Protein AF-A0A3M6FS00-F1 (afdb_monomer_lite)

Foldseek 3Di:
DVVVVDDPVVVCVVCVCVPDDVSVVVVLVVVQVCCCVVPVDGPLQVLCVVQLQQAPLRPSPLVCCVVPPVVCNVCVVVLSCLLCPHDDDPVSLVVVCVRNVDHSVVSNVRNHHHDDDCPPCPDPNVVVVVVQPQWDFDFDQDPVPRDTDTDIDRDD

Secondary structure (DSSP, 8-state):
-TTTT--HHHHHHHHHTTSSHHHHHHHHHHHHHHHHHHHS--HHHHHHHHH--SHHHHTTHHHHHHHH-GGGGGGHHHHHHHHTT----HHHHHHHHHHHSS-HHHHHHHHTPPPP-TT-TTSHHHHHHHT-TTEEEEEEE-TTT--EEEEEEE--

Radius of gyration: 21.18 Å; chains: 1; bounding box: 41×41×56 Å

Organism: Pseudomonas amygdali pv. tabaci (NCBI:txid322)

pLDDT: mean 89.06, std 10.74, range [43.28, 98.38]

Sequence (156 aa):
MRRKQMPPRLIDQALSAYAGRARIETRRELASGFAQEGFGLNETQLVCMLFSPFVNQGDGLESFLRRCHPGMLVALPDLHKVLSGSTAPDQVMQWLVDISGLSLQSLQNLYGKQRVNFDDPHSIIARIRAADPDKRRIMTVDPATGQAVVEMLSGR

Structure (mmCIF, N/CA/C/O backbone):
data_AF-A0A3M6FS00-F1
#
_entry.id   AF-A0A3M6FS00-F1
#
loop_
_atom_site.group_PDB
_atom_site.id
_atom_site.type_symbol
_atom_site.label_atom_id
_atom_site.label_alt_id
_atom_site.label_comp_id
_atom_site.label_asym_id
_atom_site.label_entity_id
_atom_site.label_seq_id
_atom_site.pdbx_PDB_ins_code
_atom_site.Cartn_x
_atom_site.Cartn_y
_atom_site.Cartn_z
_atom_site.occupancy
_atom_site.B_iso_or_equiv
_atom_site.auth_seq_id
_atom_site.auth_comp_id
_atom_site.auth_asym_id
_atom_site.auth_atom_id
_atom_site.pdbx_PDB_model_num
ATOM 1 N N . MET A 1 1 ? 8.974 -8.815 -21.572 1.00 79.81 1 MET A N 1
ATOM 2 C CA . MET A 1 1 ? 9.770 -8.185 -22.651 1.00 79.81 1 MET A CA 1
ATOM 3 C C . MET A 1 1 ? 10.172 -9.190 -23.728 1.00 79.81 1 MET A C 1
ATOM 5 O O . MET A 1 1 ? 9.755 -9.002 -24.858 1.00 79.81 1 MET A O 1
ATOM 9 N N . ARG A 1 2 ? 10.858 -10.300 -23.395 1.00 84.06 2 ARG A N 1
ATOM 10 C CA . ARG A 1 2 ? 11.191 -11.366 -24.370 1.00 84.06 2 ARG A CA 1
ATOM 11 C C . ARG A 1 2 ? 9.964 -12.029 -25.013 1.00 84.06 2 ARG A C 1
ATOM 13 O O . ARG A 1 2 ? 9.904 -12.118 -26.227 1.00 84.06 2 ARG A O 1
ATOM 20 N N . ARG A 1 3 ? 8.939 -12.381 -24.219 1.00 78.06 3 ARG A N 1
ATOM 21 C CA . ARG A 1 3 ? 7.650 -12.889 -24.741 1.00 78.06 3 ARG A CA 1
ATOM 22 C C . ARG A 1 3 ? 6.946 -11.896 -25.677 1.00 78.06 3 ARG A C 1
ATOM 24 O O . ARG A 1 3 ? 6.321 -12.306 -26.637 1.00 78.06 3 ARG A O 1
ATOM 31 N N . LYS A 1 4 ? 7.110 -10.590 -25.432 1.00 77.38 4 LYS A N 1
ATOM 32 C CA . LYS A 1 4 ? 6.605 -9.515 -26.307 1.00 77.38 4 LYS A CA 1
ATOM 33 C C . LYS A 1 4 ? 7.521 -9.260 -27.523 1.00 77.38 4 LYS A C 1
ATOM 35 O O . LYS A 1 4 ? 7.414 -8.207 -28.134 1.00 77.38 4 LYS A O 1
ATOM 40 N N . GLN A 1 5 ? 8.466 -10.165 -27.805 1.00 82.31 5 GLN A N 1
ATOM 41 C CA . GLN A 1 5 ? 9.434 -10.091 -28.907 1.00 82.31 5 GLN A CA 1
ATOM 42 C C . GLN A 1 5 ? 10.199 -8.755 -28.985 1.00 82.31 5 GLN A C 1
ATOM 44 O O . GLN A 1 5 ? 10.574 -8.295 -30.061 1.00 82.31 5 GLN A O 1
ATOM 49 N N . MET A 1 6 ? 10.451 -8.112 -27.836 1.00 83.62 6 MET A N 1
ATOM 50 C CA . MET A 1 6 ? 11.225 -6.869 -27.815 1.00 83.62 6 MET A CA 1
ATOM 51 C C . MET A 1 6 ? 12.675 -7.124 -28.258 1.00 83.62 6 MET A C 1
ATOM 53 O O . MET A 1 6 ? 13.281 -8.087 -27.776 1.00 83.62 6 MET A O 1
ATOM 57 N N . PRO A 1 7 ? 13.266 -6.245 -29.093 1.00 93.88 7 PRO A N 1
ATOM 58 C CA . PRO A 1 7 ? 14.669 -6.333 -29.484 1.00 93.88 7 PRO A CA 1
ATOM 59 C C . PRO A 1 7 ? 15.602 -6.457 -28.265 1.00 93.88 7 PRO A C 1
ATOM 61 O O . PRO A 1 7 ? 15.450 -5.657 -27.335 1.00 93.88 7 PRO A O 1
ATOM 64 N N . PRO A 1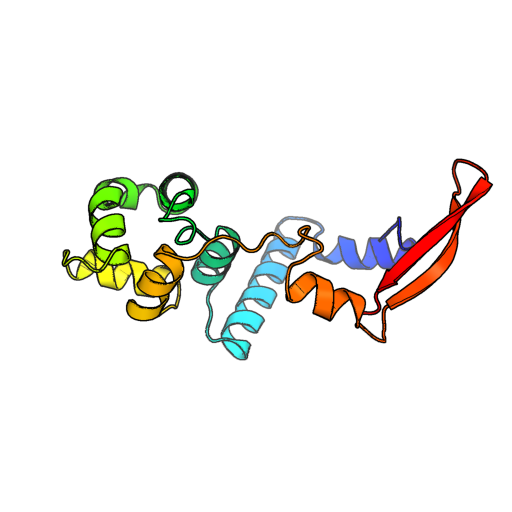 8 ? 16.597 -7.372 -28.267 1.00 92.50 8 PRO A N 1
ATOM 65 C CA . PRO A 1 8 ? 17.491 -7.597 -27.125 1.00 92.50 8 PRO A CA 1
ATOM 66 C C . PRO A 1 8 ? 18.119 -6.313 -26.579 1.00 92.50 8 PRO A C 1
ATOM 68 O O . PRO A 1 8 ? 18.032 -6.055 -25.384 1.00 92.50 8 PRO A O 1
ATOM 71 N N . ARG A 1 9 ? 18.584 -5.426 -27.469 1.00 94.06 9 ARG A N 1
ATOM 72 C CA . ARG A 1 9 ? 19.135 -4.110 -27.104 1.00 94.06 9 ARG A CA 1
ATOM 73 C C . AR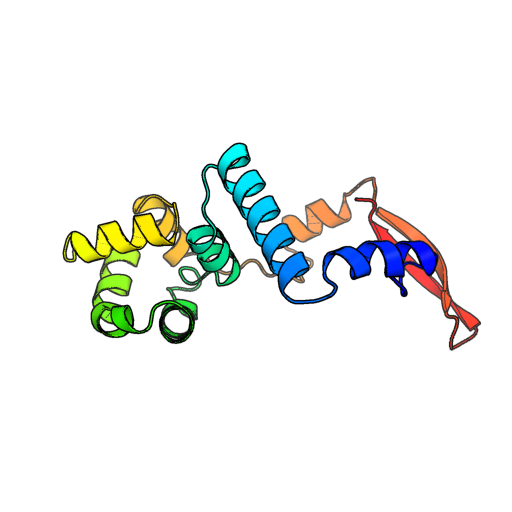G A 1 9 ? 18.208 -3.259 -26.226 1.00 94.06 9 ARG A C 1
ATOM 75 O O . ARG A 1 9 ? 18.684 -2.565 -25.340 1.00 94.06 9 ARG A O 1
ATOM 82 N N . LEU A 1 10 ? 16.891 -3.308 -26.454 1.00 92.38 10 LEU A N 1
ATOM 83 C CA . LEU A 1 10 ? 15.916 -2.540 -25.670 1.00 92.38 10 LEU A CA 1
ATOM 84 C C . LEU A 1 10 ? 15.654 -3.193 -24.313 1.00 92.38 10 LEU A C 1
ATOM 86 O O . LEU A 1 10 ? 15.385 -2.500 -23.335 1.00 92.38 10 LEU A O 1
ATOM 90 N N . ILE A 1 11 ? 15.743 -4.524 -24.247 1.00 92.50 11 ILE A N 1
ATOM 91 C CA . ILE A 1 11 ? 15.677 -5.260 -22.984 1.00 92.50 11 ILE A CA 1
ATOM 92 C C . ILE A 1 11 ? 16.900 -4.912 -22.139 1.00 92.50 11 ILE A C 1
ATOM 94 O O . ILE A 1 11 ? 16.740 -4.530 -20.984 1.00 92.50 11 ILE A O 1
ATOM 98 N N . ASP A 1 12 ? 18.094 -4.965 -22.725 1.00 93.62 12 ASP A N 1
ATOM 99 C CA . ASP A 1 12 ? 19.341 -4.640 -22.034 1.00 93.62 12 ASP A CA 1
ATOM 100 C C . ASP A 1 12 ? 19.356 -3.181 -21.582 1.00 93.62 12 ASP A C 1
ATOM 102 O O . ASP A 1 12 ? 19.689 -2.893 -20.435 1.00 93.62 12 ASP A O 1
ATOM 106 N N . GLN A 1 13 ? 18.902 -2.257 -22.432 1.00 91.62 13 GLN A N 1
ATOM 107 C CA . GLN A 1 13 ? 18.749 -0.852 -22.065 1.00 91.62 13 GLN A CA 1
ATOM 108 C C . GLN A 1 13 ? 17.797 -0.674 -20.873 1.00 91.62 13 GLN A C 1
ATOM 110 O O . GLN A 1 13 ? 18.145 0.027 -19.921 1.00 91.62 13 GLN A O 1
ATOM 115 N N . ALA A 1 14 ? 16.630 -1.324 -20.880 1.00 90.56 14 ALA A N 1
ATOM 116 C CA . ALA A 1 14 ? 15.683 -1.244 -19.771 1.00 90.56 14 ALA A CA 1
ATOM 117 C C . ALA A 1 14 ? 16.241 -1.864 -18.482 1.00 90.56 14 ALA A C 1
ATOM 119 O O . ALA A 1 14 ? 16.104 -1.281 -17.410 1.00 90.56 14 ALA A O 1
ATOM 120 N N . LEU A 1 15 ? 16.913 -3.015 -18.571 1.00 92.00 15 LEU A N 1
ATOM 121 C CA . LEU A 1 15 ? 17.517 -3.682 -17.417 1.00 92.00 15 LEU A CA 1
ATOM 122 C C . LEU A 1 15 ? 18.733 -2.925 -16.876 1.00 92.00 15 LEU A C 1
ATOM 124 O O . LEU A 1 15 ? 18.954 -2.916 -15.667 1.00 92.00 15 LEU A O 1
ATOM 128 N N . SER A 1 16 ? 19.483 -2.223 -17.733 1.00 92.94 16 SER A N 1
ATOM 129 C CA . SER A 1 16 ? 20.632 -1.409 -17.319 1.00 92.94 16 SER A CA 1
ATOM 130 C C . SER A 1 16 ? 20.247 -0.336 -16.299 1.00 92.94 16 SER A C 1
ATOM 132 O O . SER A 1 16 ? 21.070 0.075 -15.483 1.00 92.94 16 SER A O 1
ATOM 134 N N . ALA A 1 17 ? 18.985 0.099 -16.301 1.00 89.25 17 ALA A N 1
ATOM 135 C CA . ALA A 1 17 ? 18.440 1.038 -15.334 1.00 89.25 17 ALA A CA 1
ATOM 136 C C . ALA A 1 17 ? 18.378 0.485 -13.898 1.00 89.25 17 ALA A C 1
ATOM 138 O O . ALA A 1 17 ? 18.261 1.273 -12.969 1.00 89.25 17 ALA A O 1
ATOM 139 N N . TYR A 1 18 ? 18.474 -0.834 -13.728 1.00 92.31 18 TYR A N 1
ATOM 140 C CA . TYR A 1 18 ? 18.446 -1.547 -12.447 1.00 92.31 18 TYR A CA 1
ATOM 141 C C . TYR A 1 18 ? 19.768 -2.281 -12.168 1.00 92.31 18 TYR A C 1
ATOM 143 O O . TYR A 1 18 ? 19.849 -3.111 -11.263 1.00 92.31 18 TYR A O 1
ATOM 151 N N . ALA A 1 19 ? 20.815 -2.006 -12.956 1.00 92.38 19 ALA A N 1
ATOM 152 C CA . ALA A 1 19 ? 22.108 -2.659 -12.809 1.00 92.38 19 ALA A CA 1
ATOM 153 C C . ALA A 1 19 ? 22.831 -2.161 -11.546 1.00 92.38 19 ALA A C 1
ATOM 155 O O . ALA A 1 19 ? 23.434 -1.087 -11.531 1.00 92.38 19 ALA A O 1
ATOM 156 N N . GLY A 1 20 ? 22.777 -2.976 -10.492 1.00 94.12 20 GLY A N 1
ATOM 157 C CA . GLY A 1 20 ? 23.450 -2.727 -9.221 1.00 94.12 20 GLY A CA 1
ATOM 158 C C . GLY A 1 20 ? 22.661 -1.833 -8.261 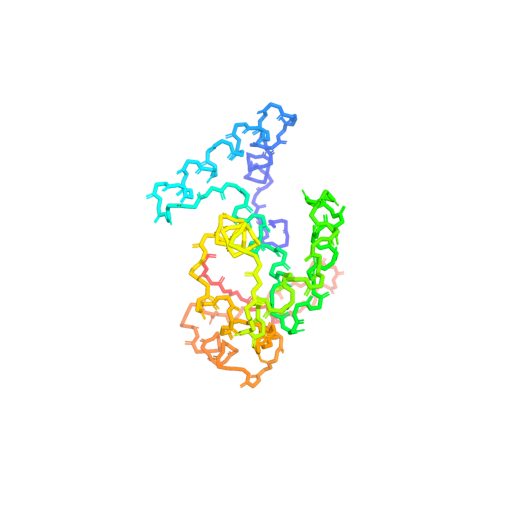1.00 94.12 20 GLY A C 1
ATOM 159 O O . GLY A 1 20 ? 21.710 -1.147 -8.633 1.00 94.12 20 GLY A O 1
ATOM 160 N N . ARG A 1 21 ? 23.086 -1.839 -6.990 1.00 94.31 21 ARG A N 1
ATOM 161 C CA . ARG A 1 21 ? 22.384 -1.150 -5.893 1.00 94.31 21 ARG A CA 1
ATOM 162 C C . ARG A 1 21 ? 22.216 0.353 -6.128 1.00 94.31 21 ARG A C 1
ATOM 164 O O . ARG A 1 21 ? 21.122 0.857 -5.934 1.00 94.31 21 ARG A O 1
ATOM 171 N N . ALA A 1 22 ? 23.250 1.042 -6.611 1.00 94.94 22 ALA A N 1
ATOM 172 C CA . ALA A 1 22 ? 23.191 2.489 -6.838 1.00 94.94 22 ALA A CA 1
ATOM 173 C C . ALA A 1 22 ? 22.103 2.888 -7.849 1.00 94.94 22 ALA A C 1
ATOM 175 O O . ALA A 1 22 ? 21.349 3.821 -7.608 1.00 94.94 22 ALA A O 1
ATOM 176 N N . ARG A 1 23 ? 21.970 2.150 -8.960 1.00 93.69 23 ARG A N 1
ATOM 177 C CA . ARG A 1 23 ? 20.942 2.449 -9.968 1.00 93.69 23 ARG A CA 1
ATOM 178 C C . ARG A 1 23 ? 19.535 2.119 -9.484 1.00 93.69 23 ARG A C 1
ATOM 180 O O . ARG A 1 23 ? 18.597 2.833 -9.825 1.00 93.69 23 ARG A O 1
ATOM 187 N N . ILE A 1 24 ? 19.396 1.060 -8.684 1.00 94.56 24 ILE A N 1
ATOM 188 C CA . ILE A 1 24 ? 18.135 0.739 -8.007 1.00 94.56 24 ILE A CA 1
ATOM 189 C C . ILE A 1 24 ? 17.730 1.889 -7.081 1.00 94.56 24 ILE A C 1
ATOM 191 O O . ILE A 1 24 ? 16.571 2.292 -7.116 1.00 94.56 24 ILE A O 1
ATOM 195 N N . GLU A 1 25 ? 18.675 2.453 -6.327 1.00 94.62 25 GLU A N 1
ATOM 196 C CA . GLU A 1 25 ? 18.400 3.581 -5.434 1.00 94.62 25 GLU A CA 1
ATOM 197 C C . GLU A 1 25 ? 17.978 4.830 -6.213 1.00 94.62 25 GLU A C 1
ATOM 199 O O . GLU A 1 25 ? 16.911 5.375 -5.959 1.00 94.62 25 GLU A O 1
ATOM 204 N N . THR A 1 26 ? 18.704 5.199 -7.273 1.00 93.88 26 THR A N 1
ATOM 205 C CA . THR A 1 26 ? 18.296 6.309 -8.154 1.00 93.88 26 THR A CA 1
ATOM 206 C C . THR A 1 26 ? 16.895 6.096 -8.738 1.00 93.88 26 THR A C 1
ATOM 208 O O . THR A 1 26 ? 16.117 7.035 -8.898 1.00 93.88 26 THR A O 1
ATOM 211 N N . ARG A 1 27 ? 16.531 4.852 -9.075 1.00 92.75 27 ARG A N 1
ATOM 212 C CA . ARG A 1 27 ? 15.177 4.539 -9.553 1.00 92.75 27 ARG A CA 1
ATOM 213 C C . ARG A 1 27 ? 14.124 4.659 -8.464 1.00 92.75 27 ARG A C 1
ATOM 215 O O . ARG A 1 27 ? 13.016 5.089 -8.778 1.00 92.75 27 ARG A O 1
ATOM 222 N N . ARG A 1 28 ? 14.457 4.295 -7.228 1.00 92.44 28 ARG A N 1
ATOM 223 C CA . ARG A 1 28 ? 13.589 4.483 -6.067 1.00 92.44 28 ARG A CA 1
ATOM 224 C C . ARG A 1 28 ? 13.354 5.967 -5.804 1.00 92.44 28 ARG A C 1
ATOM 226 O O . ARG A 1 28 ? 12.202 6.363 -5.707 1.00 92.44 28 ARG A O 1
ATOM 233 N N . GLU A 1 29 ? 14.402 6.786 -5.807 1.00 93.44 29 GLU A N 1
ATOM 234 C CA . GLU A 1 29 ? 14.302 8.244 -5.657 1.00 93.44 29 GLU A CA 1
ATOM 235 C C . GLU A 1 29 ? 13.407 8.868 -6.734 1.00 93.44 29 GLU A C 1
ATOM 237 O O . GLU A 1 29 ? 12.485 9.617 -6.414 1.00 93.44 29 GLU A O 1
ATOM 242 N N . LEU A 1 30 ? 13.614 8.500 -8.005 1.00 93.69 30 LEU A N 1
ATOM 243 C CA . LEU A 1 30 ? 12.764 8.961 -9.106 1.00 93.69 30 LEU A CA 1
ATOM 244 C C . LEU A 1 30 ? 11.298 8.555 -8.903 1.00 93.69 30 LEU A C 1
ATOM 246 O O . LEU A 1 30 ? 10.405 9.377 -9.085 1.00 93.69 30 LEU A O 1
ATOM 250 N N . ALA A 1 31 ? 11.038 7.300 -8.528 1.00 91.75 31 ALA A N 1
ATOM 251 C CA . ALA A 1 31 ? 9.681 6.815 -8.284 1.00 91.75 31 ALA A CA 1
ATOM 252 C C . ALA A 1 31 ? 9.008 7.546 -7.111 1.00 91.75 31 ALA A C 1
ATOM 254 O O . ALA A 1 31 ? 7.843 7.925 -7.225 1.00 91.75 31 ALA A O 1
ATOM 255 N N . SER A 1 32 ? 9.745 7.787 -6.024 1.00 93.19 32 SER A N 1
ATOM 256 C CA . SER A 1 32 ? 9.273 8.563 -4.876 1.00 93.19 32 SER A CA 1
ATOM 257 C C . SER A 1 32 ? 8.957 10.008 -5.264 1.00 93.19 32 SER A C 1
ATOM 259 O O . SER A 1 32 ? 7.903 10.510 -4.886 1.00 93.19 32 SER A O 1
ATOM 261 N N . GLY A 1 33 ? 9.806 10.651 -6.076 1.00 94.50 33 GLY A N 1
ATOM 262 C CA . GLY A 1 33 ? 9.547 11.990 -6.613 1.00 94.50 33 GLY A CA 1
ATOM 263 C C . GLY A 1 33 ? 8.255 12.045 -7.430 1.00 94.50 33 GLY A C 1
ATOM 264 O O . GLY A 1 33 ? 7.368 12.840 -7.129 1.00 94.50 33 GLY A O 1
ATOM 265 N N . PHE A 1 34 ? 8.083 11.127 -8.388 1.00 94.81 34 PHE A N 1
ATOM 266 C CA . PHE A 1 34 ? 6.858 11.050 -9.193 1.00 94.81 34 PHE A CA 1
ATOM 267 C C . PHE A 1 34 ? 5.598 10.808 -8.354 1.00 94.81 34 PHE A C 1
ATOM 269 O O . PHE A 1 34 ? 4.553 11.397 -8.628 1.00 94.81 34 PHE A O 1
ATOM 276 N N . ALA A 1 35 ? 5.672 9.936 -7.347 1.00 93.75 35 ALA A N 1
ATOM 277 C CA . ALA A 1 35 ? 4.534 9.650 -6.481 1.00 93.75 35 ALA A CA 1
ATOM 278 C C . ALA A 1 35 ? 4.156 10.851 -5.607 1.00 93.75 35 ALA A C 1
ATOM 280 O O . ALA A 1 35 ? 2.970 11.157 -5.457 1.00 93.75 35 ALA A O 1
ATOM 281 N N . GLN A 1 36 ? 5.156 11.557 -5.084 1.00 94.88 36 GLN A N 1
ATOM 282 C CA . GLN A 1 36 ? 4.944 12.740 -4.267 1.00 94.88 36 GLN A CA 1
ATOM 283 C C . GLN A 1 36 ? 4.357 13.890 -5.092 1.00 94.88 36 GLN A C 1
ATOM 285 O O . GLN A 1 36 ? 3.382 14.505 -4.669 1.00 94.88 36 GLN A O 1
ATOM 290 N N . GLU A 1 37 ? 4.912 14.166 -6.273 1.00 96.19 37 GLU A N 1
ATOM 291 C CA . GLU A 1 37 ? 4.459 15.258 -7.144 1.00 96.19 37 GLU A CA 1
ATOM 292 C C . GLU A 1 37 ? 3.082 14.981 -7.758 1.00 96.19 37 GLU A C 1
ATOM 294 O O . GLU A 1 37 ? 2.236 15.871 -7.813 1.00 96.19 37 GLU A O 1
ATOM 299 N N . GLY A 1 38 ? 2.844 13.748 -8.215 1.00 94.00 38 GLY A N 1
ATOM 300 C CA . GLY A 1 38 ? 1.606 13.385 -8.904 1.00 94.00 38 GLY A CA 1
ATOM 301 C C . GLY A 1 38 ? 0.439 13.065 -7.972 1.00 94.00 38 GLY A C 1
ATOM 302 O O . GLY A 1 38 ? -0.713 13.303 -8.334 1.00 94.00 38 GLY A O 1
ATOM 303 N N . PHE A 1 39 ? 0.719 12.508 -6.790 1.00 90.94 39 PHE A N 1
ATOM 304 C CA . PHE A 1 39 ? -0.310 11.938 -5.912 1.00 90.94 39 PHE A CA 1
ATOM 305 C C . PHE A 1 39 ? -0.186 12.353 -4.444 1.00 90.94 39 PHE A C 1
ATOM 307 O O . PHE A 1 39 ? -1.042 11.980 -3.646 1.00 90.94 39 PHE A O 1
ATOM 314 N N . GLY A 1 40 ? 0.855 13.098 -4.063 1.00 93.69 40 GLY A N 1
ATOM 315 C CA . GLY A 1 40 ? 1.108 13.437 -2.663 1.00 93.69 40 GLY A CA 1
ATOM 316 C C . GLY A 1 40 ? 1.478 12.234 -1.791 1.00 93.69 40 GLY A C 1
ATOM 317 O O . GLY A 1 40 ? 1.351 12.322 -0.572 1.00 93.69 40 GLY A O 1
ATOM 318 N N . LEU A 1 41 ? 1.894 11.115 -2.397 1.00 94.56 41 LEU A N 1
ATOM 319 C CA . LEU A 1 41 ? 2.182 9.864 -1.696 1.00 94.56 41 LEU A CA 1
ATOM 320 C C . LEU A 1 41 ? 3.682 9.657 -1.512 1.00 94.56 41 LEU A C 1
ATOM 322 O O . LEU A 1 41 ? 4.465 9.841 -2.443 1.00 94.56 41 LEU A O 1
ATOM 326 N N . ASN A 1 42 ? 4.060 9.167 -0.333 1.00 94.75 42 ASN A N 1
ATOM 327 C CA . ASN A 1 42 ? 5.429 8.742 -0.048 1.00 94.75 42 ASN A CA 1
ATOM 328 C C . ASN A 1 42 ? 5.617 7.220 -0.220 1.00 94.75 42 ASN A C 1
ATOM 330 O O . ASN A 1 42 ? 4.654 6.461 -0.350 1.00 94.75 42 ASN A O 1
ATOM 334 N N . GLU A 1 43 ? 6.872 6.756 -0.192 1.00 93.19 43 GLU A N 1
ATOM 335 C CA . GLU A 1 43 ? 7.213 5.335 -0.373 1.00 93.19 43 GLU A CA 1
ATOM 336 C C . GLU A 1 43 ? 6.496 4.426 0.635 1.00 93.19 43 GLU A C 1
ATOM 338 O O . GLU A 1 43 ? 5.981 3.377 0.254 1.00 93.19 43 GLU A O 1
ATOM 343 N N . THR A 1 44 ? 6.396 4.836 1.900 1.00 95.06 44 THR A N 1
ATOM 344 C CA . THR A 1 44 ? 5.713 4.062 2.945 1.00 95.06 44 THR A CA 1
ATOM 345 C C . THR A 1 44 ? 4.248 3.801 2.585 1.00 95.06 44 THR A C 1
ATOM 347 O O . THR A 1 44 ? 3.771 2.670 2.695 1.00 95.06 44 THR A O 1
ATOM 350 N N . GLN A 1 45 ? 3.549 4.817 2.082 1.00 96.31 45 GLN A N 1
ATOM 351 C CA . GLN A 1 45 ? 2.150 4.711 1.664 1.00 96.31 45 GLN A CA 1
ATOM 352 C C . GLN A 1 45 ? 1.992 3.869 0.389 1.00 96.31 45 GLN A C 1
ATOM 354 O O . GLN A 1 45 ? 1.062 3.066 0.291 1.00 96.31 45 GLN A O 1
ATOM 359 N N . LEU A 1 46 ? 2.930 3.966 -0.561 1.00 94.38 46 LEU A N 1
ATOM 360 C CA . LEU A 1 46 ? 2.961 3.090 -1.742 1.00 94.38 46 LEU A CA 1
ATOM 361 C C . LEU A 1 46 ? 3.173 1.622 -1.360 1.00 94.38 46 LEU A C 1
ATOM 363 O O . LEU A 1 46 ? 2.513 0.731 -1.900 1.00 94.38 46 LEU A O 1
ATOM 367 N N . VAL A 1 47 ? 4.075 1.358 -0.413 1.00 94.88 47 VAL A N 1
ATOM 368 C CA . VAL A 1 47 ? 4.302 0.014 0.124 1.00 94.88 47 VAL A CA 1
ATOM 369 C C . VAL A 1 47 ? 3.030 -0.485 0.806 1.00 94.88 47 VAL A C 1
ATOM 371 O O . VAL A 1 47 ? 2.573 -1.581 0.491 1.00 94.88 47 VAL A O 1
ATOM 374 N N . CYS A 1 48 ? 2.397 0.320 1.660 1.00 97.00 48 CYS A N 1
ATOM 375 C CA . CYS A 1 48 ? 1.114 -0.018 2.279 1.00 97.00 48 CYS A CA 1
ATOM 376 C C . CYS A 1 48 ? 0.051 -0.389 1.226 1.00 97.00 48 CYS A C 1
ATOM 378 O O . CYS A 1 48 ? -0.609 -1.426 1.335 1.00 97.00 48 CYS A O 1
ATOM 380 N N . MET A 1 49 ? -0.048 0.382 0.140 1.00 93.25 49 MET A N 1
ATOM 381 C CA . MET A 1 49 ? -0.955 0.102 -0.975 1.00 93.25 49 MET A CA 1
ATOM 382 C C . MET A 1 49 ? -0.656 -1.243 -1.655 1.00 93.25 49 MET A C 1
ATOM 384 O O . MET A 1 49 ? -1.581 -2.021 -1.901 1.00 93.25 49 MET A O 1
ATOM 388 N N . LEU A 1 50 ? 0.621 -1.560 -1.895 1.00 93.31 50 LEU A N 1
ATOM 389 C CA . LEU A 1 50 ? 1.046 -2.836 -2.483 1.00 93.31 50 LEU A CA 1
ATOM 390 C C . LEU A 1 50 ? 0.633 -4.036 -1.620 1.00 93.31 50 LEU A C 1
ATOM 392 O O . LEU A 1 50 ? 0.202 -5.060 -2.151 1.00 93.31 50 LEU A O 1
ATOM 396 N N . PHE A 1 51 ? 0.739 -3.913 -0.295 1.00 95.75 51 PHE A N 1
ATOM 397 C CA . PHE A 1 51 ? 0.286 -4.961 0.619 1.00 95.75 51 PHE A CA 1
ATOM 398 C C . PHE A 1 51 ? -1.235 -5.036 0.714 1.00 95.75 51 PHE A C 1
ATOM 400 O O . PHE A 1 51 ? -1.746 -6.123 0.980 1.00 95.75 51 PHE A O 1
ATOM 407 N N . SER A 1 52 ? -1.950 -3.924 0.494 1.00 95.38 52 SER A N 1
ATOM 408 C CA . SER A 1 52 ? -3.405 -3.807 0.665 1.00 95.38 52 SER A CA 1
ATOM 409 C C . SER A 1 52 ? -3.879 -4.476 1.970 1.00 95.38 52 SER A C 1
ATOM 411 O O . SER A 1 52 ? -4.650 -5.441 1.916 1.00 95.38 52 SER A O 1
ATOM 413 N N . PRO A 1 53 ? -3.373 -4.041 3.141 1.00 97.56 53 PRO A N 1
ATOM 414 C CA . PRO A 1 53 ? -3.521 -4.786 4.391 1.00 97.56 53 PRO A CA 1
ATOM 415 C C . PRO A 1 53 ? -4.918 -4.689 5.004 1.00 97.56 53 PRO A C 1
ATOM 417 O O . PRO A 1 53 ? -5.270 -5.527 5.823 1.00 97.56 53 PRO A O 1
ATOM 420 N N . PHE A 1 54 ? -5.704 -3.676 4.633 1.00 97.94 54 PHE A N 1
ATOM 421 C CA . PHE A 1 54 ? -6.940 -3.343 5.346 1.00 97.94 54 PHE A CA 1
ATOM 422 C C . PHE A 1 54 ? -8.184 -4.049 4.807 1.00 97.94 54 PHE A C 1
ATOM 424 O O . PHE A 1 54 ? -9.135 -4.215 5.549 1.00 97.94 54 PHE A O 1
ATOM 431 N N . VAL A 1 55 ? -8.195 -4.487 3.549 1.00 97.00 55 VAL A N 1
ATOM 432 C CA . VAL A 1 55 ? -9.338 -5.206 2.949 1.00 97.00 55 VAL A CA 1
ATOM 433 C C . VAL A 1 55 ? -9.507 -6.610 3.537 1.00 97.00 55 VAL A C 1
ATOM 435 O O . VAL A 1 55 ? -8.634 -7.099 4.250 1.00 97.00 55 VAL A O 1
ATOM 438 N N . ASN A 1 56 ? -10.610 -7.283 3.204 1.00 97.12 56 ASN A N 1
ATOM 439 C CA . ASN A 1 56 ? -10.951 -8.617 3.704 1.00 97.12 56 ASN A CA 1
ATOM 440 C C . ASN A 1 56 ? -10.958 -8.666 5.240 1.00 97.12 56 ASN A C 1
ATOM 442 O O . ASN A 1 56 ? -10.402 -9.585 5.832 1.00 97.12 56 ASN A O 1
ATOM 446 N N . GLN A 1 57 ? -11.531 -7.653 5.895 1.00 97.81 57 GLN A N 1
ATOM 447 C CA . GLN A 1 57 ? -11.514 -7.524 7.356 1.00 97.81 57 GLN A CA 1
ATOM 448 C C . GLN A 1 57 ? -10.091 -7.529 7.948 1.00 97.81 57 GLN A C 1
ATOM 450 O O . GLN A 1 57 ? -9.869 -7.960 9.082 1.00 97.81 57 GLN A O 1
ATOM 455 N N . GLY A 1 58 ? -9.117 -6.996 7.207 1.00 97.25 58 GLY A N 1
ATOM 456 C CA . GLY A 1 58 ? -7.739 -6.856 7.666 1.00 97.25 58 GLY A CA 1
ATOM 457 C C . GLY A 1 58 ? -6.938 -8.154 7.674 1.00 97.25 58 GLY A C 1
ATOM 458 O O . GLY A 1 58 ? -5.938 -8.224 8.377 1.00 97.25 58 GLY A O 1
ATOM 459 N N . ASP A 1 59 ? -7.337 -9.169 6.906 1.00 97.31 59 ASP A N 1
ATOM 460 C CA . ASP A 1 59 ? -6.641 -10.465 6.812 1.00 97.31 59 ASP A CA 1
ATOM 461 C C . ASP A 1 59 ? -5.131 -10.318 6.506 1.00 97.31 59 ASP A C 1
ATOM 463 O O . ASP A 1 59 ? -4.277 -11.028 7.033 1.00 97.31 59 ASP A O 1
ATOM 467 N N . GLY A 1 60 ? -4.762 -9.310 5.707 1.00 97.00 60 GLY A N 1
ATOM 468 C CA . GLY A 1 60 ? -3.364 -9.011 5.384 1.00 97.00 60 GLY A CA 1
ATOM 469 C C . GLY A 1 60 ? -2.606 -8.191 6.435 1.00 97.00 60 GLY A C 1
ATOM 470 O O . GLY A 1 60 ? -1.393 -8.008 6.294 1.00 97.00 60 GLY A O 1
ATOM 471 N N . LEU A 1 61 ? -3.284 -7.668 7.460 1.00 98.12 61 LEU A N 1
ATOM 472 C CA . LEU A 1 61 ? -2.741 -6.653 8.362 1.00 98.12 61 LEU A CA 1
ATOM 473 C C . LEU A 1 61 ? -1.588 -7.186 9.209 1.00 98.12 61 LEU A C 1
ATOM 475 O O . LEU A 1 61 ? -0.519 -6.581 9.225 1.00 98.12 61 LEU A O 1
ATOM 479 N N . GLU A 1 62 ? -1.750 -8.339 9.856 1.00 98.38 62 GLU A N 1
ATOM 480 C CA . GLU A 1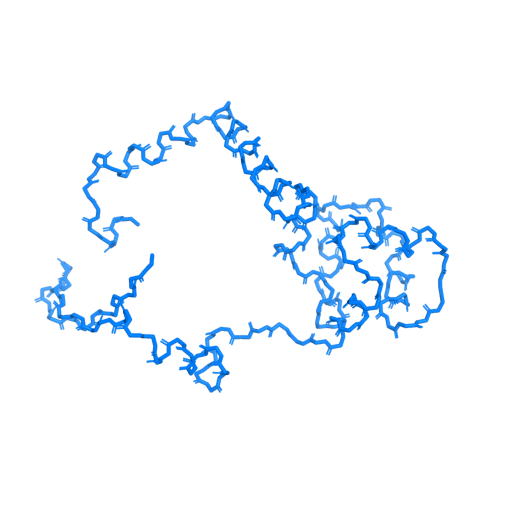 62 ? -0.687 -8.918 10.683 1.00 98.38 62 GLU A CA 1
ATOM 481 C C . GLU A 1 62 ? 0.584 -9.194 9.864 1.00 98.38 62 GLU A C 1
ATOM 483 O O . GLU A 1 62 ? 1.694 -8.852 10.279 1.00 98.38 62 GLU A O 1
ATOM 488 N N . SER A 1 63 ? 0.428 -9.764 8.665 1.00 98.00 63 SER A N 1
ATOM 489 C CA . SER A 1 63 ? 1.549 -10.058 7.764 1.00 98.00 63 SER A CA 1
ATOM 490 C C . SER A 1 63 ? 2.282 -8.791 7.322 1.00 98.00 63 SER A C 1
ATOM 492 O O . SER A 1 63 ? 3.515 -8.772 7.272 1.00 98.00 63 SER A O 1
ATOM 494 N N . PHE A 1 64 ? 1.536 -7.723 7.029 1.00 98.25 64 PHE A N 1
ATOM 495 C CA . PHE A 1 64 ? 2.098 -6.415 6.711 1.00 98.25 64 PHE A CA 1
ATOM 496 C C . PHE A 1 64 ? 2.886 -5.840 7.895 1.00 98.25 64 PHE A C 1
ATOM 498 O O . PHE A 1 64 ? 4.041 -5.447 7.726 1.00 98.25 64 PHE A O 1
ATOM 505 N N . LEU A 1 65 ? 2.323 -5.872 9.106 1.00 98.25 65 LEU A N 1
ATOM 506 C CA . LEU A 1 65 ? 3.004 -5.394 10.310 1.00 98.25 65 LEU A CA 1
ATOM 507 C C . LEU A 1 65 ? 4.286 -6.183 10.591 1.00 98.25 65 LEU A C 1
ATOM 509 O O . LEU A 1 65 ? 5.336 -5.580 10.780 1.00 98.25 65 LEU A O 1
ATOM 513 N N . ARG A 1 66 ? 4.253 -7.521 10.539 1.00 98.00 66 ARG A N 1
ATOM 514 C CA . ARG A 1 66 ? 5.447 -8.362 10.758 1.00 98.00 66 ARG A CA 1
ATOM 515 C C . ARG A 1 66 ? 6.591 -8.023 9.809 1.00 98.00 66 ARG A C 1
ATOM 517 O O . ARG A 1 66 ? 7.751 -8.107 10.202 1.00 98.00 66 ARG A O 1
ATOM 524 N N . ARG A 1 67 ? 6.269 -7.672 8.564 1.00 97.50 67 ARG A N 1
ATOM 525 C CA . ARG A 1 67 ? 7.265 -7.425 7.520 1.00 97.50 67 ARG A CA 1
ATOM 526 C C . ARG A 1 67 ? 7.761 -5.983 7.487 1.00 97.50 67 ARG A C 1
ATOM 528 O O . ARG A 1 67 ? 8.942 -5.773 7.234 1.00 97.50 67 ARG A O 1
ATOM 535 N N . CYS A 1 68 ? 6.875 -5.017 7.707 1.00 97.00 68 CYS A N 1
ATOM 536 C CA . CYS A 1 68 ? 7.158 -3.601 7.469 1.00 97.00 68 CYS A CA 1
ATOM 537 C C . CYS A 1 68 ? 7.198 -2.769 8.760 1.00 97.00 68 CYS A C 1
ATOM 539 O O . CYS A 1 68 ? 7.969 -1.817 8.838 1.00 97.00 68 CYS A O 1
ATOM 541 N N . HIS A 1 69 ? 6.414 -3.129 9.783 1.00 96.75 69 HIS A N 1
ATOM 542 C CA . HIS A 1 69 ? 6.237 -2.337 11.010 1.00 96.75 69 HIS A CA 1
ATOM 543 C C . HIS A 1 69 ? 6.135 -3.224 12.267 1.00 96.75 69 HIS A C 1
ATOM 545 O O . HIS A 1 69 ? 5.119 -3.186 12.968 1.00 96.75 69 HIS A O 1
ATOM 551 N N . PRO A 1 70 ? 7.165 -4.034 12.585 1.00 96.88 70 PRO A N 1
ATOM 552 C CA . PRO A 1 70 ? 7.066 -5.062 13.624 1.00 96.88 70 PRO A CA 1
ATOM 553 C C . PRO A 1 70 ? 6.771 -4.486 15.014 1.00 96.88 70 PRO A C 1
ATOM 555 O O . PRO A 1 70 ? 6.077 -5.120 15.804 1.00 96.88 70 PRO A O 1
ATOM 558 N N . GLY A 1 71 ? 7.221 -3.257 15.296 1.00 95.81 71 GLY A N 1
ATOM 559 C CA . GLY A 1 71 ? 6.923 -2.562 16.552 1.00 95.81 71 GLY A CA 1
ATOM 560 C C . GLY A 1 71 ? 5.436 -2.256 16.767 1.00 95.81 71 GLY A C 1
ATOM 561 O O . GLY A 1 71 ? 5.015 -2.104 17.907 1.00 95.81 71 GLY A O 1
ATOM 562 N N . MET A 1 72 ? 4.626 -2.221 15.703 1.00 96.81 72 MET A N 1
ATOM 563 C CA . MET A 1 72 ? 3.192 -1.925 15.787 1.00 96.81 72 MET A CA 1
ATOM 564 C C . MET A 1 72 ? 2.328 -3.185 15.972 1.00 96.81 72 MET A C 1
ATOM 566 O O . MET A 1 72 ? 1.122 -3.085 16.183 1.00 96.81 72 MET A O 1
ATOM 570 N N . LEU A 1 73 ? 2.924 -4.385 15.965 1.00 97.06 73 LEU A N 1
ATOM 571 C CA . LEU A 1 73 ? 2.189 -5.635 16.209 1.00 97.06 73 LEU A CA 1
ATOM 572 C C . LEU A 1 73 ? 1.468 -5.652 17.558 1.00 97.06 73 LEU A C 1
ATOM 574 O O . LEU A 1 73 ? 0.396 -6.238 17.668 1.00 97.06 73 LEU A O 1
ATOM 578 N N . VAL A 1 74 ? 2.026 -4.979 18.568 1.00 96.75 74 VAL A N 1
ATOM 579 C CA . VAL A 1 74 ? 1.408 -4.860 19.897 1.00 96.75 74 VAL A CA 1
ATOM 580 C C . VAL A 1 74 ? 0.033 -4.182 19.847 1.00 96.75 74 VAL A C 1
ATOM 582 O O . VAL A 1 74 ? -0.838 -4.499 20.650 1.00 96.75 74 VAL A O 1
ATOM 585 N N . ALA A 1 75 ? -0.185 -3.297 18.873 1.00 96.88 75 ALA A N 1
ATOM 586 C CA . ALA A 1 75 ? -1.423 -2.551 18.695 1.00 96.88 75 ALA A CA 1
ATOM 587 C C . ALA A 1 75 ? -2.385 -3.209 17.691 1.00 96.88 75 ALA A C 1
ATOM 589 O O . ALA A 1 75 ? -3.423 -2.627 17.386 1.00 96.88 75 ALA A O 1
ATOM 590 N N . LEU A 1 76 ? -2.085 -4.412 17.179 1.00 97.75 76 LEU A N 1
ATOM 591 C CA . LEU A 1 76 ? -2.934 -5.115 16.208 1.00 97.75 76 LEU A CA 1
ATOM 592 C C . LEU A 1 76 ? -4.418 -5.196 16.635 1.00 97.75 76 LEU A C 1
ATOM 594 O O . LEU A 1 76 ? -5.272 -4.881 15.803 1.00 97.75 76 LEU A O 1
ATOM 598 N N . PRO A 1 77 ? -4.767 -5.520 17.899 1.00 97.12 77 PRO A N 1
ATOM 599 C CA . PRO A 1 77 ? -6.167 -5.529 18.325 1.00 97.12 77 PRO A CA 1
ATOM 600 C C . PRO A 1 77 ? -6.841 -4.156 18.214 1.00 97.12 77 PRO A C 1
ATOM 602 O O . PRO A 1 77 ? -7.993 -4.064 17.795 1.00 97.12 77 PRO A O 1
ATOM 605 N N . ASP A 1 78 ? -6.129 -3.082 18.561 1.00 98.12 78 ASP A N 1
ATOM 606 C CA . ASP A 1 78 ? -6.669 -1.723 18.502 1.00 98.12 78 ASP A CA 1
ATOM 607 C C . ASP A 1 78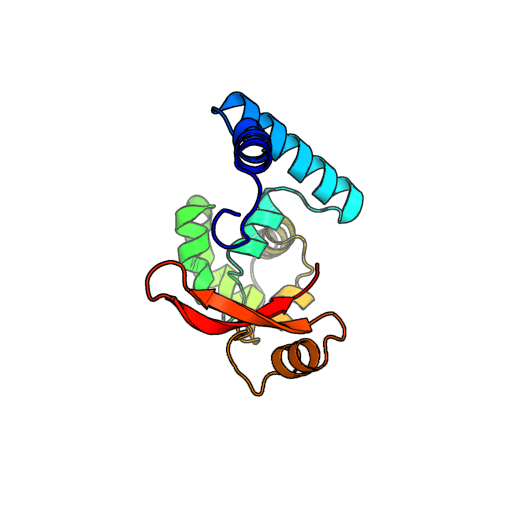 ? -6.748 -1.207 17.063 1.00 98.12 78 ASP A C 1
ATOM 609 O O . ASP A 1 78 ? -7.714 -0.533 16.715 1.00 98.12 78 ASP A O 1
ATOM 613 N N . LEU A 1 79 ? -5.814 -1.598 16.190 1.00 98.12 79 LEU A N 1
ATOM 614 C CA . LEU A 1 79 ? -5.910 -1.335 14.753 1.00 98.12 79 LEU A CA 1
ATOM 615 C C . LEU A 1 79 ? -7.196 -1.940 14.174 1.00 98.12 79 LEU A C 1
ATOM 617 O O . LEU A 1 79 ? -7.928 -1.251 13.466 1.00 98.12 79 LEU A O 1
ATOM 621 N N . HIS A 1 80 ? -7.519 -3.190 14.524 1.00 98.25 80 HIS A N 1
ATOM 622 C CA . HIS A 1 80 ? -8.773 -3.820 14.103 1.00 98.25 80 HIS A CA 1
ATOM 623 C C . HIS A 1 80 ? -10.013 -3.100 14.646 1.00 98.25 80 HIS A C 1
ATOM 625 O O . HIS A 1 80 ? -10.965 -2.917 13.892 1.00 98.25 80 HIS A O 1
ATOM 631 N N . LYS A 1 81 ? -10.003 -2.641 15.907 1.00 97.69 81 LYS A N 1
ATOM 632 C CA . LYS A 1 81 ? -11.108 -1.840 16.469 1.00 97.69 81 LYS A CA 1
ATOM 633 C C . LYS A 1 81 ? -11.336 -0.556 15.677 1.00 97.69 81 LYS A C 1
ATOM 635 O O . LYS A 1 81 ? -12.466 -0.255 15.314 1.00 97.69 81 LYS A O 1
ATOM 640 N N . VAL A 1 82 ? -10.270 0.185 15.383 1.00 97.69 82 VAL A N 1
ATOM 641 C CA . VAL A 1 82 ? -10.370 1.436 14.622 1.00 97.69 82 VAL A CA 1
ATOM 642 C C . VAL A 1 82 ? -10.923 1.184 13.218 1.00 97.69 82 VAL A C 1
ATOM 644 O O . VAL A 1 82 ? -11.813 1.904 12.758 1.00 97.69 82 VAL A O 1
ATOM 647 N N . LEU A 1 83 ? -10.417 0.149 12.543 1.00 97.94 83 LEU A N 1
ATOM 648 C CA . LEU A 1 83 ? -10.837 -0.227 11.193 1.00 97.94 83 LEU A CA 1
ATOM 649 C C . LEU A 1 83 ? -12.282 -0.747 11.141 1.00 97.94 83 LEU A C 1
ATOM 651 O O . LEU A 1 83 ? -12.950 -0.559 10.128 1.00 97.94 83 LEU A O 1
ATOM 655 N N . SER A 1 84 ? -12.790 -1.348 12.219 1.00 97.12 84 SER A N 1
ATOM 656 C CA . SER A 1 84 ? -14.193 -1.767 12.323 1.00 97.12 84 SER A CA 1
ATOM 657 C C . SER A 1 84 ? -15.153 -0.644 12.739 1.00 97.12 84 SER A C 1
ATOM 659 O O . SER A 1 84 ? -16.363 -0.863 12.756 1.00 97.12 84 SER A O 1
ATOM 661 N N . GLY A 1 85 ? -14.645 0.560 13.034 1.00 95.00 85 GLY A N 1
ATOM 662 C CA . GLY A 1 85 ? -15.453 1.723 13.421 1.00 95.00 85 GLY A CA 1
ATOM 663 C C . GLY A 1 85 ? -15.573 1.955 14.929 1.00 95.00 85 GLY A C 1
ATOM 664 O O . GLY A 1 85 ? -16.259 2.888 15.343 1.00 95.00 85 GLY A O 1
ATOM 665 N N . SER A 1 86 ? -14.909 1.144 15.753 1.00 94.38 86 SER A N 1
ATOM 666 C CA . SER A 1 86 ? -14.859 1.332 17.204 1.00 94.38 86 SER A CA 1
ATOM 667 C C . SER A 1 86 ? -13.818 2.376 17.615 1.00 94.38 86 SER A C 1
ATOM 669 O O . SER A 1 86 ? -12.842 2.636 16.911 1.00 94.38 86 SER A O 1
ATOM 671 N N . THR A 1 87 ? -14.005 2.958 18.800 1.00 88.00 87 THR A N 1
ATOM 672 C CA . THR A 1 87 ? -13.043 3.892 19.393 1.00 88.00 87 THR A CA 1
ATOM 673 C C . THR A 1 87 ? -11.787 3.167 19.879 1.00 88.00 87 THR A C 1
ATOM 675 O O . THR A 1 87 ? -11.843 2.062 20.424 1.00 88.00 87 THR A O 1
ATOM 678 N N . ALA A 1 88 ? -10.636 3.806 19.690 1.00 86.94 88 ALA A N 1
ATOM 679 C CA . ALA A 1 88 ? -9.342 3.368 20.204 1.00 86.94 88 ALA A CA 1
ATOM 680 C C . ALA A 1 88 ? -8.459 4.604 20.473 1.00 86.94 88 ALA A C 1
ATOM 682 O O . ALA A 1 88 ? -8.908 5.722 20.212 1.00 86.94 88 ALA A O 1
ATOM 683 N N . PRO A 1 89 ? -7.228 4.444 20.992 1.00 92.12 89 PRO A N 1
ATOM 684 C CA . PRO A 1 89 ? -6.339 5.574 21.250 1.00 92.12 89 PRO A CA 1
ATOM 685 C C . PRO A 1 89 ? -6.046 6.406 19.992 1.00 92.12 89 PRO A C 1
ATOM 687 O O . PRO A 1 89 ? -5.773 5.847 18.927 1.00 92.12 89 PRO A O 1
ATOM 690 N N . ASP A 1 90 ? -6.007 7.734 20.137 1.00 93.12 90 ASP A N 1
ATOM 691 C CA . ASP A 1 90 ? -5.751 8.679 19.034 1.00 93.12 90 ASP A CA 1
ATOM 692 C C . ASP A 1 90 ? -4.471 8.361 18.259 1.00 93.12 90 ASP A C 1
ATOM 694 O O . ASP A 1 90 ? -4.431 8.461 17.034 1.00 93.12 90 ASP A O 1
ATOM 698 N N . GLN A 1 91 ? -3.439 7.881 18.954 1.00 95.38 91 GLN A N 1
ATOM 699 C CA . GLN A 1 91 ? -2.175 7.488 18.340 1.00 95.38 91 GLN A CA 1
ATOM 700 C C . GLN A 1 91 ? -2.335 6.350 17.316 1.00 95.38 91 GLN A C 1
ATOM 702 O O . GLN A 1 91 ? -1.654 6.346 16.293 1.00 95.38 91 GLN A O 1
ATOM 707 N N . VAL A 1 92 ? -3.242 5.399 17.560 1.00 95.94 92 VAL A N 1
ATOM 708 C CA . VAL A 1 92 ? -3.517 4.280 16.643 1.00 95.94 92 VAL A CA 1
ATOM 709 C C . VAL A 1 92 ? -4.252 4.783 15.401 1.00 95.94 92 VAL A C 1
ATOM 711 O O . VAL A 1 92 ? -3.929 4.381 14.282 1.00 95.94 92 VAL A O 1
ATOM 714 N N . MET A 1 93 ? -5.208 5.696 15.590 1.00 95.94 93 MET A N 1
ATOM 715 C CA . MET A 1 93 ? -5.946 6.326 14.493 1.00 95.94 93 MET A CA 1
ATOM 716 C C . MET A 1 93 ? -5.019 7.162 13.608 1.00 95.94 93 MET A C 1
ATOM 718 O O . MET A 1 93 ? -5.045 7.011 12.388 1.00 95.94 93 MET A O 1
ATOM 722 N N . GLN A 1 94 ? -4.154 7.979 14.214 1.00 96.69 94 GLN A N 1
ATOM 723 C CA . GLN A 1 94 ? -3.175 8.785 13.487 1.00 96.69 94 GLN A CA 1
ATOM 724 C C . GLN A 1 94 ? -2.194 7.902 12.712 1.00 96.69 94 GLN A C 1
ATOM 726 O O . GLN A 1 94 ? -1.967 8.128 11.526 1.00 96.69 94 GLN A O 1
ATOM 731 N N . TRP A 1 95 ? -1.684 6.840 13.342 1.00 97.69 95 TRP A N 1
ATOM 732 C CA . TRP A 1 95 ? -0.770 5.909 12.686 1.00 97.69 95 TRP A CA 1
ATOM 733 C C . TRP A 1 95 ? -1.387 5.273 11.431 1.00 97.69 95 TRP A C 1
ATOM 735 O O . TRP A 1 95 ? -0.722 5.177 10.401 1.00 97.69 95 TRP A O 1
ATOM 745 N N . LEU A 1 96 ? -2.666 4.880 11.488 1.00 97.88 96 LEU A N 1
ATOM 746 C CA . LEU A 1 96 ? -3.398 4.333 10.341 1.00 97.88 96 LEU A CA 1
ATOM 747 C C . LEU A 1 96 ? -3.520 5.333 9.185 1.00 97.88 96 LEU A C 1
ATOM 749 O O . LEU A 1 96 ? -3.375 4.947 8.022 1.00 97.88 96 LEU A O 1
ATOM 753 N N . VAL A 1 97 ? -3.770 6.606 9.491 1.00 97.00 97 VAL A N 1
ATOM 754 C CA . VAL A 1 97 ? -3.830 7.671 8.482 1.00 97.00 97 VAL A CA 1
ATOM 755 C C . VAL A 1 97 ? -2.453 7.892 7.859 1.00 97.00 97 VAL A C 1
ATOM 757 O O . VAL A 1 97 ? -2.327 7.871 6.636 1.00 97.00 97 VAL A O 1
ATOM 760 N N . ASP A 1 98 ? -1.407 8.003 8.674 1.00 97.25 98 ASP A N 1
ATOM 761 C CA . ASP A 1 98 ? -0.051 8.288 8.201 1.00 97.25 98 ASP A CA 1
ATOM 762 C C . ASP A 1 98 ? 0.500 7.161 7.317 1.00 97.25 98 ASP A C 1
ATOM 764 O O . ASP A 1 98 ? 1.040 7.418 6.235 1.00 97.25 98 ASP A O 1
ATOM 768 N N . ILE A 1 99 ? 0.320 5.903 7.743 1.00 97.75 99 ILE A N 1
ATOM 769 C CA . ILE A 1 99 ? 0.855 4.732 7.038 1.00 97.75 99 ILE A CA 1
ATOM 770 C C . ILE A 1 99 ? 0.156 4.471 5.703 1.00 97.75 99 ILE A C 1
ATOM 772 O O . ILE A 1 99 ? 0.756 3.915 4.785 1.00 97.75 99 ILE A O 1
ATOM 776 N N . SER A 1 100 ? -1.121 4.835 5.593 1.00 96.75 100 SER A N 1
ATOM 777 C CA . SER A 1 100 ? -1.937 4.553 4.412 1.00 96.75 100 SER A CA 1
ATOM 778 C C . SER A 1 100 ? -2.060 5.741 3.463 1.00 96.75 100 SER A C 1
ATOM 780 O O . SER A 1 100 ? -2.294 5.537 2.274 1.00 96.75 100 SER A O 1
ATOM 782 N N . GLY A 1 101 ? -1.930 6.968 3.978 1.00 95.69 101 GLY A N 1
ATOM 783 C CA . GLY A 1 101 ? -2.291 8.190 3.261 1.00 95.69 101 GLY A CA 1
ATOM 784 C C . GLY A 1 101 ? -3.803 8.357 3.068 1.00 95.69 101 GLY A C 1
ATOM 785 O O . GLY A 1 101 ? -4.230 9.197 2.280 1.00 95.69 101 GLY A O 1
ATOM 786 N N . LEU A 1 102 ? -4.628 7.551 3.747 1.00 96.00 102 LEU A N 1
ATOM 787 C CA . LEU A 1 102 ? -6.082 7.547 3.611 1.00 96.00 102 LEU A CA 1
ATOM 788 C C . LEU A 1 102 ? -6.758 8.092 4.867 1.00 96.00 102 LEU A C 1
ATOM 790 O O . LEU A 1 102 ? -6.296 7.894 5.988 1.00 96.00 102 LEU A O 1
ATOM 794 N N . SER A 1 103 ? -7.917 8.725 4.680 1.00 95.88 103 SER A N 1
ATOM 795 C CA . SER A 1 103 ? -8.761 9.116 5.806 1.00 95.88 103 SER A CA 1
ATOM 796 C C . SER A 1 103 ? -9.272 7.890 6.560 1.00 95.88 103 SER A C 1
ATOM 798 O O . SER A 1 103 ? -9.509 6.828 5.975 1.00 95.88 103 SER A O 1
ATOM 800 N N . LEU A 1 104 ? -9.531 8.059 7.857 1.00 96.31 104 LEU A N 1
ATOM 801 C CA . LEU A 1 104 ? -10.044 6.979 8.694 1.00 96.31 104 LEU A CA 1
ATOM 802 C C . LEU A 1 104 ? -11.356 6.389 8.157 1.00 96.31 104 LEU A C 1
ATOM 804 O O . LEU A 1 104 ? -11.514 5.173 8.084 1.00 96.31 104 LEU A O 1
ATOM 808 N N . GLN A 1 105 ? -12.257 7.249 7.682 1.00 96.31 105 GLN A N 1
ATOM 809 C CA . GLN A 1 105 ? -13.506 6.830 7.050 1.00 96.31 105 GLN A CA 1
ATOM 810 C C . GLN A 1 105 ? -13.265 5.965 5.800 1.00 96.31 105 GLN A C 1
ATOM 812 O O . GLN A 1 105 ? -13.992 5.002 5.554 1.00 96.31 105 GLN A O 1
ATOM 817 N N . SER A 1 106 ? -12.246 6.280 4.994 1.00 96.56 106 SER A N 1
ATOM 818 C CA . SER A 1 106 ? -11.896 5.478 3.813 1.00 96.56 106 SER A CA 1
ATOM 819 C C . SER A 1 106 ? -11.356 4.110 4.217 1.00 96.56 106 SER A C 1
ATOM 821 O O . SER A 1 106 ? -11.731 3.104 3.618 1.00 96.56 106 SER A O 1
ATOM 823 N N . LEU A 1 107 ? -10.530 4.056 5.262 1.00 97.62 107 LEU A N 1
ATOM 824 C CA . LEU A 1 107 ? -9.994 2.806 5.800 1.00 97.62 107 LEU A CA 1
ATOM 825 C C . LEU A 1 107 ? -11.092 1.901 6.361 1.00 97.62 107 LEU A C 1
ATOM 827 O O . LEU A 1 107 ? -11.130 0.720 6.024 1.00 97.62 107 LEU A O 1
ATOM 831 N N . GLN A 1 108 ? -12.025 2.457 7.131 1.00 97.44 108 GLN A N 1
ATOM 832 C CA . GLN A 1 108 ? -13.181 1.721 7.653 1.00 97.44 108 GLN A CA 1
ATOM 833 C C . GLN A 1 108 ? -14.066 1.175 6.524 1.00 97.44 108 GLN A C 1
ATOM 835 O O . GLN A 1 108 ? -14.485 0.019 6.544 1.00 97.44 108 GLN A O 1
ATOM 840 N N . ASN A 1 109 ? -14.281 1.969 5.471 1.00 97.19 109 ASN A N 1
ATOM 841 C CA . ASN A 1 109 ? -14.986 1.506 4.277 1.00 97.19 109 ASN A CA 1
ATOM 842 C C . ASN A 1 109 ? -14.238 0.386 3.541 1.00 97.19 109 ASN A C 1
ATOM 844 O O . ASN A 1 109 ? -14.875 -0.530 3.021 1.00 97.19 109 ASN A O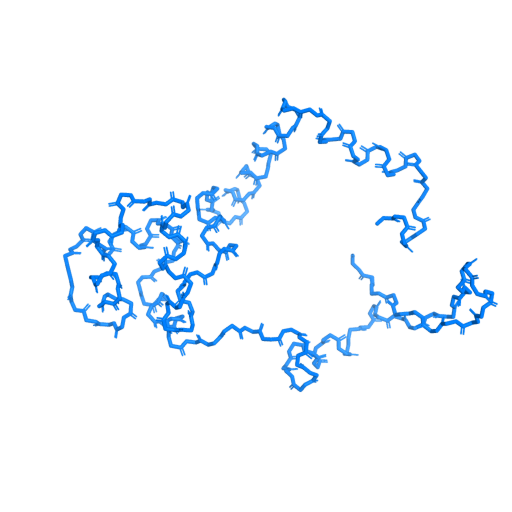 1
ATOM 848 N N . LEU A 1 110 ? -12.908 0.459 3.448 1.00 96.56 110 LEU A N 1
ATOM 849 C CA . LEU A 1 110 ? -12.086 -0.586 2.833 1.00 96.56 110 LEU A CA 1
ATOM 850 C C . LEU A 1 110 ? -12.081 -1.869 3.661 1.00 96.56 110 LEU A C 1
ATOM 852 O O . LEU A 1 110 ? -12.048 -2.950 3.079 1.00 96.56 110 LEU A O 1
ATOM 856 N N . TYR A 1 111 ? -12.164 -1.758 4.986 1.00 97.94 111 TYR A N 1
ATOM 857 C CA . TYR A 1 111 ? -12.115 -2.891 5.902 1.00 97.94 111 TYR A CA 1
ATOM 858 C C . TYR A 1 111 ? -13.192 -3.941 5.617 1.00 97.94 111 TYR A C 1
ATOM 860 O O . TYR A 1 111 ? -12.912 -5.139 5.559 1.00 97.94 111 TYR A O 1
ATOM 868 N N . GLY A 1 112 ? -14.413 -3.490 5.326 1.00 95.88 112 GLY A N 1
ATOM 869 C CA . GLY A 1 112 ? -15.517 -4.366 4.926 1.00 95.88 112 GLY A CA 1
ATOM 870 C C . GLY A 1 112 ? -15.488 -4.826 3.462 1.00 95.88 112 GLY A C 1
ATOM 871 O O . GLY A 1 112 ? -16.315 -5.649 3.069 1.00 95.88 112 GLY A O 1
ATOM 872 N N . LYS A 1 113 ? -14.583 -4.306 2.623 1.00 95.12 113 LYS A N 1
ATOM 873 C CA . LYS A 1 113 ? -14.519 -4.644 1.193 1.00 95.12 113 LYS A CA 1
ATOM 874 C C . LYS A 1 113 ? -13.628 -5.848 0.941 1.00 95.12 113 LYS A C 1
ATOM 876 O O . LYS A 1 113 ? -12.688 -6.126 1.679 1.00 95.12 113 LYS A O 1
ATOM 881 N N . GLN A 1 114 ? -13.922 -6.537 -0.153 1.00 91.62 114 GLN A N 1
ATOM 882 C CA . GLN A 1 114 ? -13.127 -7.662 -0.620 1.00 91.62 114 GLN A CA 1
ATOM 883 C C . GLN A 1 114 ? -12.063 -7.205 -1.618 1.00 91.62 114 GLN A C 1
ATOM 885 O O . GLN A 1 114 ? -12.262 -6.230 -2.352 1.00 91.62 114 GLN A O 1
ATOM 890 N N . ARG A 1 115 ? -10.946 -7.935 -1.683 1.00 86.38 115 ARG A N 1
ATOM 891 C CA . ARG A 1 115 ? -9.988 -7.783 -2.784 1.00 86.38 115 ARG A CA 1
ATOM 892 C C . ARG A 1 115 ? -10.678 -8.048 -4.111 1.00 86.38 115 ARG A C 1
ATOM 894 O O . ARG A 1 115 ? -11.425 -9.011 -4.267 1.00 86.38 115 ARG A O 1
ATOM 901 N N . VAL A 1 116 ? -10.375 -7.202 -5.086 1.00 82.56 116 VAL A N 1
ATOM 902 C CA . VAL A 1 116 ? -10.841 -7.405 -6.452 1.00 82.56 116 VAL A CA 1
ATOM 903 C C . VAL A 1 116 ? -10.150 -8.638 -7.024 1.00 82.56 116 VAL A C 1
ATOM 905 O O . VAL A 1 116 ? -8.926 -8.665 -7.149 1.00 82.56 116 VAL A O 1
ATOM 908 N N . ASN A 1 117 ? -10.939 -9.640 -7.408 1.00 82.81 117 ASN A N 1
ATOM 909 C CA . ASN A 1 117 ? -10.453 -10.733 -8.233 1.00 82.81 117 ASN A CA 1
ATOM 910 C C . ASN A 1 117 ? -10.432 -10.276 -9.697 1.00 82.81 117 ASN A C 1
ATOM 912 O O . ASN A 1 117 ? -11.469 -10.176 -10.348 1.00 82.81 117 ASN A O 1
ATOM 916 N N . PHE A 1 118 ? -9.244 -9.971 -10.213 1.00 77.19 118 PHE A N 1
ATOM 917 C CA . PHE A 1 118 ? -9.074 -9.532 -11.598 1.00 77.19 118 PHE A CA 1
ATOM 918 C C . PHE A 1 118 ? -9.244 -10.650 -12.631 1.00 77.19 118 PHE A C 1
ATOM 920 O O . PHE A 1 118 ? -9.392 -10.329 -13.814 1.00 77.19 118 PHE A O 1
ATOM 927 N N . ASP A 1 119 ? -9.232 -11.906 -12.187 1.00 79.31 119 ASP A N 1
ATOM 928 C CA . ASP A 1 119 ? -9.435 -13.089 -13.020 1.00 79.31 119 ASP A CA 1
ATOM 929 C C . ASP A 1 119 ? -10.907 -13.520 -13.059 1.00 79.31 119 ASP A C 1
ATOM 931 O O . ASP A 1 119 ? -11.261 -14.392 -13.847 1.00 79.31 119 ASP A O 1
ATOM 935 N N . ASP A 1 120 ? -11.779 -12.901 -12.251 1.00 84.31 120 ASP A N 1
ATOM 936 C CA . ASP A 1 120 ? -13.220 -13.134 -12.325 1.00 84.31 120 ASP A CA 1
ATOM 937 C C . ASP A 1 120 ? -13.771 -12.583 -13.656 1.00 84.31 120 ASP A C 1
ATOM 939 O O . ASP A 1 120 ? -13.828 -11.353 -13.833 1.00 84.31 120 ASP A O 1
ATOM 943 N N . PRO A 1 121 ? -14.215 -13.457 -14.585 1.00 80.06 121 PRO A N 1
ATOM 944 C CA . PRO A 1 121 ? -14.696 -13.050 -15.901 1.00 80.06 121 PRO A CA 1
ATOM 945 C C . PRO A 1 121 ? -16.009 -12.259 -15.835 1.00 80.06 121 PRO A C 1
ATOM 947 O O . PRO A 1 121 ? -16.353 -11.568 -16.795 1.00 80.06 121 PRO A O 1
ATOM 950 N N . HIS A 1 122 ? -16.735 -12.332 -14.716 1.00 83.88 122 HIS A N 1
ATOM 951 C CA . HIS A 1 122 ? -17.993 -11.620 -14.507 1.00 83.88 122 HIS A CA 1
ATOM 952 C C . HIS A 1 122 ? -17.813 -10.269 -13.809 1.00 83.88 122 HIS A C 1
ATOM 954 O O . HIS A 1 122 ? -18.764 -9.482 -13.743 1.00 83.88 122 HIS A O 1
ATOM 960 N N . SER A 1 123 ? -16.602 -9.950 -13.346 1.00 83.31 123 SER A N 1
ATOM 961 C CA . SER A 1 123 ? -16.323 -8.665 -12.711 1.00 83.31 123 SER A CA 1
ATOM 962 C C . SER A 1 123 ? -16.544 -7.494 -13.678 1.00 83.31 123 SER A C 1
ATOM 964 O O . SER A 1 123 ? -16.310 -7.582 -14.888 1.00 83.31 123 SER A O 1
ATOM 966 N N . ILE A 1 124 ? -16.953 -6.338 -13.144 1.00 82.19 124 ILE A N 1
ATOM 967 C CA . ILE A 1 124 ? -17.087 -5.101 -13.934 1.00 82.19 124 ILE A CA 1
ATOM 968 C C . ILE A 1 124 ? -15.765 -4.771 -14.641 1.00 82.19 124 ILE A C 1
ATOM 970 O O . ILE A 1 124 ? -15.771 -4.369 -15.802 1.00 82.19 124 ILE A O 1
ATOM 974 N N . ILE A 1 125 ? -14.626 -5.003 -13.980 1.00 81.19 125 ILE A N 1
ATOM 975 C CA . ILE A 1 125 ? -13.306 -4.779 -14.576 1.00 81.19 125 ILE A CA 1
ATOM 976 C C . ILE A 1 125 ? -13.048 -5.738 -15.739 1.00 81.19 125 ILE A C 1
ATOM 978 O O . ILE A 1 125 ? -12.535 -5.294 -16.764 1.00 81.19 125 ILE A O 1
ATOM 982 N N . ALA A 1 126 ? -13.415 -7.018 -15.631 1.00 80.81 126 ALA A N 1
ATOM 983 C CA . ALA A 1 126 ? -13.305 -7.952 -16.749 1.00 80.81 126 ALA A CA 1
ATOM 984 C C . ALA A 1 126 ? -14.170 -7.512 -17.937 1.00 80.81 126 ALA A C 1
ATOM 986 O O . ALA A 1 126 ? -13.695 -7.537 -19.071 1.00 80.81 126 ALA A O 1
ATOM 987 N N . ARG A 1 127 ? -15.385 -7.010 -17.685 1.00 80.50 127 ARG A N 1
ATOM 988 C CA . ARG A 1 127 ? -16.266 -6.460 -18.730 1.00 80.50 127 ARG A CA 1
ATOM 989 C C . ARG A 1 127 ? -15.678 -5.216 -19.398 1.00 80.50 127 ARG A C 1
ATOM 991 O O . ARG A 1 127 ? -15.658 -5.152 -20.623 1.00 80.50 127 ARG A O 1
ATOM 998 N N . ILE A 1 128 ? -15.145 -4.269 -18.621 1.00 80.56 128 ILE A N 1
ATOM 999 C CA . ILE A 1 128 ? -14.461 -3.076 -19.153 1.00 80.56 128 ILE A CA 1
ATOM 1000 C C . ILE A 1 128 ? -13.245 -3.494 -19.982 1.00 80.56 128 ILE A C 1
ATOM 1002 O O . ILE A 1 128 ? -13.074 -3.044 -21.108 1.00 80.56 128 ILE A O 1
ATOM 1006 N N . ARG A 1 129 ? -12.431 -4.418 -19.464 1.00 73.69 129 ARG A N 1
ATOM 1007 C CA . ARG A 1 129 ? -11.280 -4.971 -20.180 1.00 73.69 129 ARG A CA 1
ATOM 1008 C C . ARG A 1 129 ? -11.677 -5.735 -21.436 1.00 73.69 129 ARG A C 1
ATOM 1010 O O . ARG A 1 129 ? -10.856 -5.821 -22.335 1.00 73.69 129 ARG A O 1
ATOM 1017 N N . ALA A 1 130 ? -12.837 -6.379 -21.493 1.00 73.88 130 ALA A N 1
ATOM 1018 C CA . ALA A 1 130 ? -13.300 -7.083 -22.689 1.00 73.88 130 ALA A CA 1
ATOM 1019 C C . ALA A 1 130 ? -13.766 -6.106 -23.777 1.00 73.88 130 ALA A C 1
ATOM 1021 O O . ALA A 1 130 ? -13.633 -6.410 -24.958 1.00 73.88 130 ALA A O 1
ATOM 1022 N N . ALA A 1 131 ? -14.265 -4.939 -23.369 1.00 72.62 131 ALA A N 1
ATOM 1023 C CA . ALA A 1 131 ? -14.677 -3.852 -24.249 1.00 72.62 131 ALA A CA 1
ATOM 1024 C C . ALA A 1 131 ? -13.532 -2.889 -24.624 1.00 72.62 131 ALA A C 1
ATOM 1026 O O . ALA A 1 131 ? -13.791 -1.881 -25.274 1.00 72.62 131 ALA A O 1
ATOM 1027 N N . ASP A 1 132 ? -12.290 -3.175 -24.211 1.00 73.94 132 ASP A N 1
ATOM 1028 C CA . ASP A 1 132 ? -11.114 -2.358 -24.519 1.00 73.94 132 ASP A CA 1
ATOM 1029 C C . ASP A 1 132 ? -10.876 -2.325 -26.046 1.00 73.94 132 ASP A C 1
ATOM 1031 O O . ASP A 1 132 ? -10.537 -3.364 -26.623 1.00 73.94 132 ASP A O 1
ATOM 1035 N N . PRO A 1 133 ? -11.057 -1.169 -26.718 1.00 67.50 133 PRO A N 1
ATOM 1036 C CA . PRO A 1 133 ? -10.915 -1.066 -28.171 1.00 67.50 133 PRO A CA 1
ATOM 1037 C C . PRO A 1 133 ? -9.471 -1.306 -28.642 1.00 67.50 133 PRO A C 1
ATOM 1039 O O . PRO A 1 133 ? -9.256 -1.652 -29.807 1.00 67.50 133 PRO A O 1
ATOM 1042 N N . ASP A 1 134 ? -8.492 -1.190 -27.739 1.00 66.56 134 ASP A N 1
ATOM 1043 C CA . ASP A 1 134 ? -7.077 -1.441 -28.011 1.00 66.56 134 ASP A CA 1
ATOM 1044 C C . ASP A 1 134 ? -6.681 -2.913 -27.792 1.00 66.56 134 ASP A C 1
ATOM 1046 O O . ASP A 1 134 ? -5.520 -3.292 -28.001 1.00 66.56 134 ASP A O 1
ATOM 1050 N N . LYS A 1 135 ? -7.633 -3.787 -27.420 1.00 66.44 135 LYS A N 1
ATOM 1051 C CA . LYS A 1 135 ? -7.427 -5.239 -27.436 1.00 66.44 135 LYS A CA 1
ATOM 1052 C C . LYS A 1 135 ? -7.657 -5.817 -28.819 1.00 66.44 135 LYS A C 1
ATOM 1054 O O . LYS A 1 135 ? -8.780 -5.906 -29.311 1.00 66.44 135 LYS A O 1
ATOM 1059 N N . ARG A 1 136 ? -6.584 -6.328 -29.417 1.00 62.31 136 ARG A N 1
ATOM 1060 C CA . ARG A 1 136 ? -6.627 -7.057 -30.688 1.00 62.31 136 ARG A CA 1
ATOM 1061 C C . ARG A 1 136 ? -6.195 -8.500 -30.473 1.00 62.31 136 ARG A C 1
ATOM 1063 O O . ARG A 1 136 ? -5.170 -8.776 -29.854 1.00 62.31 136 ARG A O 1
ATOM 1070 N N . ARG A 1 137 ? -6.981 -9.440 -31.001 1.00 72.50 137 ARG A N 1
ATOM 1071 C CA . ARG A 1 137 ? -6.551 -10.835 -31.147 1.00 72.50 137 ARG A CA 1
ATOM 1072 C C . ARG A 1 137 ? -5.661 -10.910 -32.378 1.00 72.50 137 ARG A C 1
ATOM 1074 O O . ARG A 1 137 ? -6.113 -10.565 -33.466 1.00 72.50 137 ARG A O 1
ATOM 1081 N N . ILE A 1 138 ? -4.421 -11.342 -32.200 1.00 72.12 138 ILE A N 1
ATOM 1082 C CA . ILE A 1 138 ? -3.513 -11.623 -33.307 1.00 72.12 138 ILE A CA 1
ATOM 1083 C C . ILE A 1 138 ? -3.249 -13.122 -33.389 1.00 72.12 138 ILE A C 1
ATOM 1085 O O . ILE A 1 138 ? -3.253 -13.831 -32.385 1.00 72.12 138 ILE A O 1
ATOM 1089 N N . MET A 1 139 ? -3.049 -13.600 -34.611 1.00 75.62 139 MET A N 1
ATOM 1090 C CA . MET A 1 139 ? -2.487 -14.921 -34.857 1.00 75.62 139 MET A CA 1
ATOM 1091 C C . MET A 1 139 ? -0.973 -14.804 -34.712 1.00 75.62 139 MET A C 1
ATOM 1093 O O . MET A 1 139 ? -0.340 -14.062 -35.464 1.00 75.62 139 MET A O 1
ATOM 1097 N N . THR A 1 140 ? -0.401 -15.525 -33.760 1.00 75.19 140 THR A N 1
ATOM 1098 C CA . THR A 1 140 ? 1.047 -15.683 -33.619 1.00 75.19 140 THR A CA 1
ATOM 1099 C C . THR A 1 140 ? 1.402 -17.150 -33.806 1.00 75.19 140 THR A C 1
ATOM 1101 O O . THR A 1 140 ? 0.579 -18.028 -33.579 1.00 75.19 140 THR A O 1
ATOM 1104 N N . VAL A 1 141 ? 2.621 -17.439 -34.247 1.00 78.12 141 VAL A N 1
ATOM 1105 C CA . VAL A 1 141 ? 3.121 -18.818 -34.306 1.00 78.12 141 VAL A CA 1
ATOM 1106 C C . VAL A 1 141 ? 3.916 -19.073 -33.035 1.00 78.12 141 VAL A C 1
ATOM 1108 O O . VAL A 1 141 ? 4.822 -18.301 -32.717 1.00 78.12 141 VAL A O 1
ATOM 1111 N N . ASP A 1 142 ? 3.566 -20.124 -32.299 1.00 73.12 142 ASP A N 1
ATOM 1112 C CA . ASP A 1 142 ? 4.336 -20.563 -31.140 1.00 73.12 142 ASP A CA 1
ATOM 1113 C C . ASP A 1 142 ? 5.725 -21.028 -31.612 1.00 73.12 142 ASP A C 1
ATOM 1115 O O . ASP A 1 142 ? 5.823 -21.979 -32.391 1.00 73.12 142 ASP A O 1
ATOM 1119 N N . PRO A 1 143 ? 6.815 -20.381 -31.166 1.00 67.31 143 PRO A N 1
ATOM 1120 C CA . PRO A 1 143 ? 8.159 -20.712 -31.620 1.00 67.31 143 PRO A CA 1
ATOM 1121 C C . PRO A 1 143 ? 8.650 -22.090 -31.149 1.00 67.31 143 PRO A C 1
ATOM 1123 O O . PRO A 1 143 ? 9.620 -22.591 -31.710 1.00 67.31 143 PRO A O 1
ATOM 1126 N N . ALA A 1 144 ? 8.024 -22.705 -30.138 1.00 75.06 144 ALA A N 1
ATOM 1127 C CA . ALA A 1 144 ? 8.393 -24.035 -29.652 1.00 75.06 144 ALA A CA 1
ATOM 1128 C C . ALA A 1 144 ? 7.678 -25.165 -30.409 1.00 75.06 144 ALA A C 1
ATOM 1130 O O . ALA A 1 144 ? 8.250 -26.237 -30.595 1.00 75.06 144 ALA A O 1
ATOM 1131 N N . THR A 1 145 ? 6.435 -24.936 -30.839 1.00 81.06 145 THR A N 1
ATOM 1132 C CA . THR A 1 145 ? 5.580 -25.975 -31.443 1.00 81.06 145 THR A CA 1
ATOM 1133 C C . THR A 1 145 ? 5.291 -25.748 -32.926 1.00 81.06 145 THR A C 1
ATOM 1135 O O . THR A 1 145 ? 4.821 -26.658 -33.605 1.00 81.06 145 THR A O 1
ATOM 1138 N N . GLY A 1 146 ? 5.559 -24.548 -33.448 1.00 80.12 146 GLY A N 1
ATOM 1139 C CA . GLY A 1 146 ? 5.247 -24.155 -34.823 1.00 80.12 146 GLY A CA 1
ATOM 1140 C C . GLY A 1 146 ? 3.750 -23.987 -35.100 1.00 80.12 146 GLY A C 1
ATOM 1141 O O . GLY A 1 146 ? 3.366 -23.755 -36.246 1.00 80.12 146 GLY A O 1
ATOM 1142 N N . GLN A 1 147 ? 2.890 -24.104 -34.084 1.00 79.69 147 GLN A N 1
ATOM 1143 C CA . GLN A 1 147 ? 1.442 -24.005 -34.248 1.00 79.69 147 GLN A CA 1
ATOM 1144 C C . GLN A 1 147 ? 0.960 -22.556 -34.189 1.00 79.69 147 GLN A C 1
ATOM 1146 O O . GLN A 1 147 ? 1.505 -21.727 -33.459 1.00 79.69 147 GLN A O 1
ATOM 1151 N N . ALA A 1 148 ? -0.096 -22.254 -34.945 1.00 78.44 148 ALA A N 1
ATOM 1152 C CA . ALA A 1 148 ? -0.785 -20.976 -34.845 1.00 78.44 148 ALA A CA 1
ATOM 1153 C C . ALA A 1 148 ? -1.555 -20.904 -33.517 1.00 78.44 148 ALA A C 1
ATOM 1155 O O . ALA A 1 148 ? -2.424 -21.730 -33.241 1.00 78.44 148 ALA A O 1
ATOM 1156 N N . VAL A 1 149 ? -1.248 -19.896 -32.707 1.00 81.50 149 VAL A N 1
ATOM 1157 C CA . VAL A 1 149 ? -1.886 -19.607 -31.425 1.00 81.50 149 VAL A CA 1
ATOM 1158 C C . VAL A 1 149 ? -2.514 -18.218 -31.491 1.00 81.50 149 VAL A C 1
ATOM 1160 O O . VAL A 1 149 ? -1.916 -17.257 -31.975 1.00 81.50 149 VAL A O 1
ATOM 1163 N N . VAL A 1 150 ? -3.747 -18.103 -30.998 1.00 75.19 150 VAL A N 1
ATOM 1164 C CA . VAL A 1 150 ? -4.401 -16.803 -30.810 1.00 75.19 150 VAL A CA 1
ATOM 1165 C C . VAL A 1 150 ? -3.776 -16.142 -29.583 1.00 75.19 150 VAL A C 1
ATOM 1167 O O . VAL A 1 150 ? -4.008 -16.593 -28.461 1.00 75.19 150 VAL A O 1
ATOM 1170 N N . GLU A 1 151 ? -3.032 -15.055 -29.765 1.00 71.69 151 GLU A N 1
ATOM 1171 C CA . GLU A 1 151 ? -2.558 -14.235 -28.652 1.00 71.69 151 GLU A CA 1
ATOM 1172 C C . GLU A 1 151 ? -3.359 -12.933 -28.575 1.00 71.69 151 GLU A C 1
ATOM 1174 O O . GLU A 1 151 ? -3.675 -12.283 -29.575 1.00 71.69 151 GLU A O 1
ATOM 1179 N N . MET A 1 152 ? -3.738 -12.555 -27.358 1.00 67.56 152 MET A N 1
ATOM 1180 C CA . MET A 1 152 ? -4.427 -11.297 -27.109 1.00 67.56 152 MET A CA 1
ATOM 1181 C C . MET A 1 152 ? -3.379 -10.217 -26.847 1.00 67.56 152 MET A C 1
ATOM 1183 O O . MET A 1 152 ? -2.729 -10.219 -25.801 1.00 67.56 152 MET A O 1
ATOM 1187 N N . LEU A 1 153 ? -3.218 -9.291 -27.790 1.00 59.84 153 LEU A N 1
ATOM 1188 C CA . LEU A 1 153 ? -2.444 -8.075 -27.580 1.00 59.84 153 LEU A CA 1
ATOM 1189 C C . LEU A 1 153 ? -3.362 -7.001 -27.004 1.00 59.84 153 LEU A C 1
ATOM 1191 O O . LEU A 1 153 ? -4.377 -6.657 -27.601 1.00 59.84 153 LEU A O 1
ATOM 1195 N N . SER A 1 154 ? -2.990 -6.470 -25.844 1.00 59.31 154 SER A N 1
ATOM 1196 C CA . SER A 1 154 ? -3.602 -5.280 -25.250 1.00 59.31 154 SER A CA 1
ATOM 1197 C C . SER A 1 154 ? -2.592 -4.147 -25.387 1.00 59.31 154 SER A C 1
ATOM 1199 O O . SER A 1 154 ? -1.470 -4.276 -24.886 1.00 59.31 154 SER A O 1
ATOM 1201 N N . GLY A 1 155 ? -2.953 -3.081 -26.097 1.00 48.88 155 GLY A N 1
ATOM 1202 C CA . GLY A 1 155 ? -2.100 -1.907 -26.249 1.00 48.88 155 GLY A CA 1
ATOM 1203 C C . GLY A 1 155 ? -2.277 -0.922 -25.098 1.00 48.88 155 GLY A C 1
ATOM 1204 O O . GLY A 1 155 ? -3.218 -0.148 -25.139 1.00 48.88 155 GLY A O 1
ATOM 1205 N N . ARG A 1 156 ? -1.368 -0.941 -24.113 1.00 43.28 156 ARG A N 1
ATOM 1206 C CA . ARG A 1 156 ? -0.877 0.221 -23.344 1.00 43.28 156 ARG A CA 1
ATOM 1207 C C . ARG A 1 156 ? 0.559 -0.061 -22.901 1.00 43.28 156 ARG A C 1
ATOM 1209 O O . ARG A 1 156 ? 0.846 -1.228 -22.533 1.00 43.28 156 ARG A O 1
#